Protein AF-A0A529FHG2-F1 (afdb_monomer_lite)

pLDDT: mean 78.91, std 11.51, range [54.28, 96.94]

Sequence (126 aa):
ALLVAGLFRLAGIEHAVHPSLEFLVRPWIWPALPDLLKMAACGFVASAGMILLSQAYRLAQANRVATFEYTGIIWSPLWGFLFFAEVPHSATVLGATLIIGAGLLAFRTERLRAAPPLLVPTGDTA

Structure (mmCIF, N/CA/C/O backbone):
data_AF-A0A529FHG2-F1
#
_entry.id   AF-A0A529FHG2-F1
#
loop_
_atom_site.group_PDB
_atom_site.id
_atom_site.type_symbol
_atom_site.label_atom_id
_atom_site.label_alt_id
_atom_site.label_comp_id
_atom_site.label_asym_id
_atom_site.label_entity_id
_atom_site.label_seq_id
_atom_site.pdbx_PDB_ins_code
_atom_site.Cartn_x
_atom_site.Cartn_y
_atom_site.Cartn_z
_atom_site.occupancy
_atom_site.B_iso_or_equiv
_atom_site.auth_seq_id
_atom_site.auth_comp_id
_atom_site.auth_asym_id
_atom_site.auth_atom_id
_atom_site.pdbx_PDB_model_num
ATOM 1 N N . ALA A 1 1 ? 24.665 9.636 -4.465 1.00 54.28 1 ALA A N 1
ATOM 2 C CA . ALA A 1 1 ? 24.334 9.168 -5.828 1.00 54.28 1 ALA A CA 1
ATOM 3 C C . ALA A 1 1 ? 25.055 9.987 -6.901 1.00 54.28 1 ALA A C 1
ATOM 5 O O . ALA A 1 1 ? 25.951 9.445 -7.523 1.00 54.28 1 ALA A O 1
ATOM 6 N N . LEU A 1 2 ? 24.766 11.287 -7.062 1.00 57.41 2 LEU A N 1
ATOM 7 C CA . LEU A 1 2 ? 25.360 12.130 -8.121 1.00 57.41 2 LEU A CA 1
ATOM 8 C C . LEU A 1 2 ? 26.893 12.280 -8.042 1.00 57.41 2 LEU A C 1
ATOM 10 O O . LEU A 1 2 ? 27.565 12.179 -9.061 1.00 57.41 2 LEU A O 1
ATOM 14 N N . LEU A 1 3 ? 27.451 12.446 -6.837 1.00 63.09 3 LEU A N 1
ATOM 15 C CA . LEU A 1 3 ? 28.907 12.506 -6.612 1.00 63.09 3 LEU A CA 1
ATOM 16 C C . LEU A 1 3 ? 29.617 11.193 -6.969 1.00 63.09 3 LEU A C 1
ATOM 18 O O . LEU A 1 3 ? 30.682 11.200 -7.573 1.00 63.09 3 LEU A O 1
ATOM 22 N N . VAL A 1 4 ? 28.990 10.068 -6.624 1.00 62.56 4 VAL A N 1
ATOM 23 C CA . VAL A 1 4 ? 29.495 8.729 -6.937 1.00 62.56 4 VAL A CA 1
ATOM 24 C C . VAL A 1 4 ? 29.425 8.508 -8.449 1.00 62.56 4 VAL A C 1
ATOM 26 O O . VAL A 1 4 ? 30.442 8.222 -9.064 1.00 62.56 4 VAL A O 1
ATOM 29 N N . ALA A 1 5 ? 28.278 8.771 -9.080 1.00 58.19 5 ALA A N 1
ATOM 30 C CA . ALA A 1 5 ? 28.116 8.653 -10.530 1.00 58.19 5 ALA A CA 1
ATOM 31 C C . ALA A 1 5 ? 29.108 9.538 -11.317 1.00 58.19 5 ALA A C 1
ATOM 33 O O . ALA A 1 5 ? 29.653 9.104 -12.329 1.00 58.19 5 ALA A O 1
ATOM 34 N N . GLY A 1 6 ? 29.398 10.753 -10.832 1.00 67.50 6 GLY A N 1
ATOM 35 C CA . GLY A 1 6 ? 30.405 11.643 -11.420 1.00 67.50 6 GLY A CA 1
ATOM 36 C C . GLY A 1 6 ? 31.840 11.118 -11.296 1.00 67.50 6 GLY A C 1
ATOM 37 O O . GLY A 1 6 ? 32.598 11.191 -12.261 1.00 67.50 6 GLY A O 1
ATOM 38 N N . LEU A 1 7 ? 32.194 10.535 -10.145 1.00 69.81 7 LEU A N 1
ATOM 39 C CA . LEU A 1 7 ? 33.505 9.923 -9.905 1.00 69.81 7 LEU A CA 1
ATOM 40 C C . LEU A 1 7 ? 33.742 8.708 -10.821 1.00 69.81 7 LEU A C 1
ATOM 42 O O . LEU A 1 7 ? 34.806 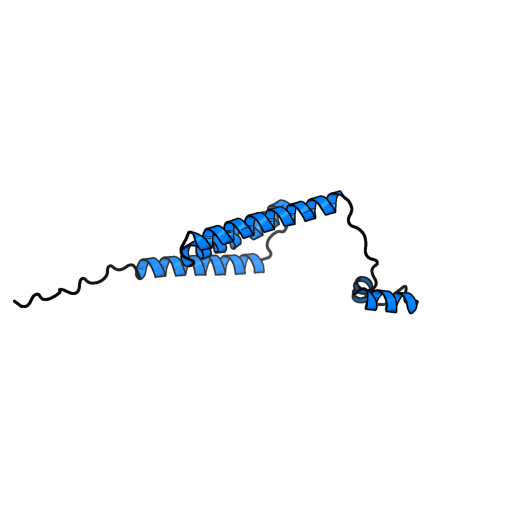8.585 -11.422 1.00 69.81 7 LEU A O 1
ATOM 46 N N . PHE A 1 8 ? 32.732 7.846 -10.979 1.00 60.50 8 PHE A N 1
ATOM 47 C CA . PHE A 1 8 ? 32.801 6.660 -11.843 1.00 60.50 8 PHE A CA 1
ATOM 48 C C . PHE A 1 8 ? 32.911 7.023 -13.332 1.00 60.50 8 PHE A C 1
ATOM 50 O O . PHE A 1 8 ? 33.646 6.369 -14.070 1.00 60.50 8 PHE A O 1
ATOM 57 N N . ARG A 1 9 ? 32.249 8.106 -13.762 1.00 62.66 9 ARG A N 1
ATOM 58 C CA . ARG A 1 9 ? 32.328 8.610 -15.141 1.00 62.66 9 ARG A CA 1
ATOM 59 C C . ARG A 1 9 ? 33.703 9.200 -15.481 1.00 62.66 9 ARG A C 1
ATOM 61 O O . ARG A 1 9 ? 34.163 9.049 -16.606 1.00 62.66 9 ARG A O 1
ATOM 68 N N . LEU A 1 10 ? 34.368 9.840 -14.516 1.00 67.38 10 LEU A N 1
ATOM 69 C CA . LEU A 1 10 ? 35.746 10.337 -14.659 1.00 67.38 10 LEU A CA 1
ATOM 70 C C . LEU A 1 10 ? 36.791 9.210 -14.652 1.00 67.38 10 LEU A C 1
ATOM 72 O O . LEU A 1 10 ? 37.857 9.369 -15.238 1.00 67.38 10 LEU A O 1
ATOM 76 N N . ALA A 1 11 ? 36.485 8.074 -14.022 1.00 67.50 11 ALA A N 1
ATOM 77 C CA . ALA A 1 11 ? 37.381 6.924 -13.925 1.00 67.50 11 ALA A CA 1
ATOM 78 C C . ALA A 1 11 ? 37.400 6.018 -15.179 1.00 67.50 11 ALA A C 1
ATOM 80 O O . ALA A 1 11 ? 38.155 5.050 -15.202 1.00 67.50 11 ALA A O 1
ATOM 81 N N . GLY A 1 12 ? 36.594 6.301 -16.216 1.00 61.94 12 GLY A N 1
ATOM 82 C CA . GLY A 1 12 ? 36.611 5.559 -17.491 1.00 61.94 12 GLY A CA 1
ATOM 83 C C . GLY A 1 12 ? 36.096 4.114 -17.413 1.00 61.94 12 GLY A C 1
ATOM 84 O O . GLY A 1 12 ? 36.343 3.316 -18.314 1.00 61.94 12 GLY A O 1
ATOM 85 N N . ILE A 1 13 ? 35.387 3.760 -16.339 1.00 58.78 13 ILE A N 1
ATOM 86 C CA . ILE A 1 13 ? 34.837 2.418 -16.124 1.00 58.78 13 ILE A CA 1
ATOM 87 C C . ILE A 1 13 ? 33.480 2.345 -16.828 1.00 58.78 13 ILE A C 1
ATOM 89 O O . ILE A 1 13 ? 32.435 2.513 -16.205 1.00 58.78 13 ILE A O 1
ATOM 93 N N . GLU A 1 14 ? 33.488 2.143 -18.144 1.00 57.19 14 GLU A N 1
ATOM 94 C CA . GLU A 1 14 ? 32.239 1.996 -18.901 1.00 57.19 14 GLU A CA 1
ATOM 95 C C . GLU A 1 14 ? 31.625 0.598 -18.752 1.00 57.19 14 GLU A C 1
ATOM 97 O O . GLU A 1 14 ? 30.424 0.453 -18.961 1.00 57.19 14 GLU A O 1
ATOM 102 N N . HIS A 1 15 ? 32.392 -0.432 -18.368 1.00 55.53 15 HIS A N 1
ATOM 103 C CA . HIS A 1 15 ? 31.888 -1.798 -18.156 1.00 55.53 15 HIS A CA 1
ATOM 104 C C . HIS A 1 15 ? 32.372 -2.358 -16.812 1.00 55.53 15 HIS A C 1
ATOM 106 O O . HIS A 1 15 ? 33.565 -2.574 -16.598 1.00 55.53 15 HIS A O 1
ATOM 112 N N . ALA A 1 16 ? 31.432 -2.603 -15.897 1.00 54.47 16 ALA A N 1
ATOM 113 C CA . ALA A 1 16 ? 31.686 -3.243 -14.612 1.00 54.47 16 ALA A CA 1
ATOM 114 C C . ALA A 1 16 ? 31.333 -4.740 -14.679 1.00 54.47 16 ALA A C 1
ATOM 116 O O . ALA A 1 16 ? 30.283 -5.122 -15.180 1.00 54.47 16 ALA A O 1
ATOM 117 N N . VAL A 1 17 ? 32.207 -5.588 -14.135 1.00 61.91 17 VAL A N 1
ATOM 118 C CA . VAL A 1 17 ? 32.219 -7.062 -14.265 1.00 61.91 17 VAL A CA 1
ATOM 119 C C . VAL A 1 17 ? 31.053 -7.777 -13.530 1.00 61.91 17 VAL A C 1
ATOM 121 O O . VAL A 1 17 ? 30.940 -8.996 -13.605 1.00 61.91 17 VAL A O 1
ATOM 124 N N . HIS A 1 18 ? 30.157 -7.062 -12.829 1.00 58.56 18 HIS A N 1
ATOM 125 C CA . HIS A 1 18 ? 29.082 -7.654 -12.008 1.00 58.56 18 HIS A CA 1
ATOM 126 C C . HIS A 1 18 ? 27.740 -6.882 -12.144 1.00 58.56 18 HIS A C 1
ATOM 128 O O . HIS A 1 18 ? 27.764 -5.654 -12.013 1.00 58.56 18 HIS A O 1
ATOM 134 N N . PRO A 1 19 ? 26.566 -7.547 -12.303 1.00 66.69 19 PRO A N 1
ATOM 135 C CA . PRO A 1 19 ? 25.257 -6.906 -12.571 1.00 66.69 19 PRO A CA 1
ATOM 136 C C . PRO A 1 19 ? 24.828 -5.829 -11.560 1.00 66.69 19 PRO A C 1
ATOM 138 O O . PRO A 1 19 ? 24.122 -4.876 -11.879 1.00 66.69 19 PRO A O 1
ATOM 141 N N . SER A 1 20 ? 25.274 -5.960 -10.313 1.00 73.06 20 SER A N 1
ATOM 142 C CA . SER A 1 20 ? 24.974 -5.034 -9.218 1.00 73.06 20 SER A CA 1
ATOM 143 C C . SER A 1 20 ? 25.663 -3.670 -9.380 1.00 73.06 20 SER A C 1
ATOM 145 O O . SER A 1 20 ? 25.141 -2.659 -8.917 1.00 73.06 20 SER A O 1
ATOM 147 N N . LEU A 1 21 ? 26.834 -3.632 -10.030 1.00 66.56 21 LEU A N 1
ATOM 148 C CA . LEU A 1 21 ? 27.589 -2.399 -10.286 1.00 66.56 21 LEU A CA 1
ATOM 149 C C . LEU A 1 21 ? 27.000 -1.610 -11.459 1.00 66.56 21 LEU A C 1
ATOM 151 O O . LEU A 1 21 ? 27.071 -0.383 -11.477 1.00 66.56 21 LEU A O 1
ATOM 155 N N . GLU A 1 22 ? 26.352 -2.305 -12.393 1.00 71.12 22 GLU A N 1
ATOM 156 C CA . GLU A 1 22 ? 25.671 -1.698 -13.534 1.00 71.12 22 GLU A CA 1
ATOM 157 C C . GLU A 1 22 ? 24.514 -0.794 -13.085 1.00 71.12 22 GLU A C 1
ATOM 159 O O . GLU A 1 22 ? 24.363 0.311 -13.595 1.00 71.12 22 GLU A O 1
ATOM 164 N N . PHE A 1 23 ? 23.766 -1.181 -12.043 1.00 70.06 23 PHE A N 1
ATOM 165 C CA . PHE A 1 23 ? 22.722 -0.333 -11.452 1.00 70.06 23 PHE A CA 1
ATOM 166 C C . PHE A 1 23 ? 23.273 0.980 -10.865 1.00 70.06 23 PHE A C 1
ATOM 168 O O . PHE A 1 23 ? 22.590 2.002 -10.876 1.00 70.06 23 PHE A O 1
ATOM 175 N N . LEU A 1 24 ? 24.512 0.961 -10.363 1.00 72.50 24 LEU A N 1
ATOM 176 C CA . LEU A 1 24 ? 25.166 2.095 -9.700 1.00 72.50 24 LEU A CA 1
ATOM 177 C C . LEU A 1 24 ? 25.714 3.127 -10.699 1.00 72.50 24 LEU A C 1
ATOM 179 O O . LEU A 1 24 ? 25.744 4.319 -10.393 1.00 72.50 24 LEU A O 1
ATOM 183 N N . VAL A 1 25 ? 26.133 2.661 -11.880 1.00 72.94 25 VAL A N 1
ATOM 184 C CA . VAL A 1 25 ? 26.681 3.488 -12.971 1.00 72.94 25 VAL A CA 1
ATOM 185 C C . VAL A 1 25 ? 25.612 3.828 -14.021 1.00 72.94 25 VAL A C 1
ATOM 187 O O . VAL A 1 25 ? 25.832 4.694 -14.869 1.00 72.94 25 VAL A O 1
ATOM 190 N N . ARG A 1 26 ? 24.426 3.200 -13.952 1.00 74.06 26 ARG A N 1
ATOM 191 C CA . ARG A 1 26 ? 23.337 3.415 -14.909 1.00 74.06 26 ARG A CA 1
ATOM 192 C C . ARG A 1 26 ? 22.993 4.908 -15.026 1.00 74.06 26 ARG A C 1
ATOM 194 O O . ARG A 1 26 ? 22.650 5.537 -14.019 1.00 74.06 26 ARG A O 1
ATOM 201 N N . PRO A 1 27 ? 23.022 5.481 -16.243 1.00 75.12 27 PRO A N 1
ATOM 202 C CA . PRO A 1 27 ? 22.598 6.855 -16.469 1.00 75.12 27 PRO A CA 1
ATOM 203 C C . PRO A 1 27 ? 21.153 7.067 -16.013 1.00 75.12 27 PRO A C 1
ATOM 205 O O . PRO A 1 27 ? 20.302 6.192 -16.190 1.00 75.12 27 PRO A O 1
ATOM 208 N N . TRP A 1 28 ? 20.860 8.242 -15.452 1.00 80.75 28 TRP A N 1
ATOM 209 C CA . TRP A 1 28 ? 19.482 8.628 -15.162 1.00 80.75 28 TRP A CA 1
ATOM 210 C C . TRP A 1 28 ? 18.693 8.725 -16.469 1.00 80.75 28 TRP A C 1
ATOM 212 O O . TRP A 1 28 ? 19.044 9.505 -17.355 1.00 80.75 28 TRP A O 1
ATOM 222 N N . ILE A 1 29 ? 17.621 7.946 -16.576 1.00 81.25 29 ILE A N 1
ATOM 223 C CA . ILE A 1 29 ? 16.722 7.966 -17.727 1.00 81.25 29 ILE A CA 1
ATOM 224 C C . ILE A 1 29 ? 15.477 8.732 -17.309 1.00 81.25 29 ILE A C 1
ATOM 226 O O . ILE A 1 29 ? 14.817 8.372 -16.333 1.00 81.25 29 ILE A O 1
ATOM 230 N N . TRP A 1 30 ? 15.155 9.789 -18.050 1.00 85.69 30 TRP A N 1
ATOM 231 C CA . TRP A 1 30 ? 13.910 10.509 -17.836 1.00 85.69 30 TRP A CA 1
ATOM 232 C C . TRP A 1 30 ? 12.722 9.608 -18.189 1.00 85.69 30 TRP A C 1
ATOM 234 O O . TRP A 1 30 ? 12.697 9.052 -19.290 1.00 85.69 30 TRP A O 1
ATOM 244 N N . PRO A 1 31 ? 11.752 9.441 -17.273 1.00 84.06 31 PRO A N 1
ATOM 245 C CA . PRO A 1 31 ? 10.578 8.628 -17.542 1.00 84.06 31 PRO 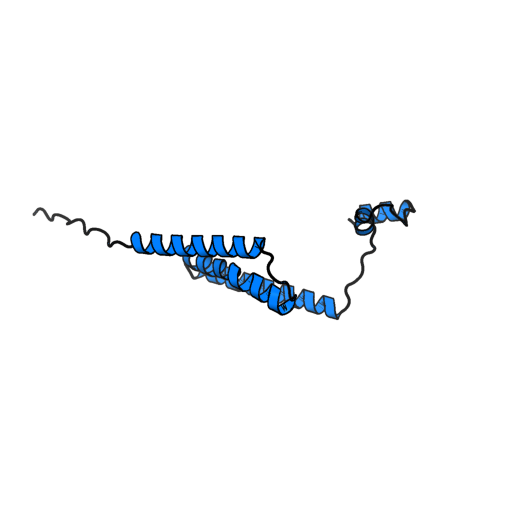A CA 1
ATOM 246 C C . PRO A 1 31 ? 9.786 9.221 -18.707 1.00 84.06 31 PRO A C 1
ATOM 248 O O . PRO A 1 31 ? 9.643 10.440 -18.831 1.00 84.06 31 PRO A O 1
ATOM 251 N N . ALA A 1 32 ? 9.257 8.346 -19.560 1.00 89.25 32 ALA A N 1
ATOM 252 C CA . ALA A 1 32 ? 8.379 8.760 -20.641 1.00 89.25 32 ALA A CA 1
ATOM 253 C C . ALA A 1 32 ? 7.087 9.370 -20.072 1.00 89.25 32 ALA A C 1
ATOM 255 O O . ALA A 1 32 ? 6.656 9.042 -18.964 1.00 89.25 32 ALA A O 1
ATOM 256 N N . LEU A 1 33 ? 6.427 10.232 -20.850 1.00 90.94 33 LEU A N 1
ATOM 257 C CA . LEU A 1 33 ? 5.201 10.915 -20.424 1.00 90.94 33 LEU A CA 1
ATOM 258 C C . LEU A 1 33 ? 4.104 9.966 -19.878 1.00 90.94 33 LEU A C 1
ATOM 260 O O . LEU A 1 33 ? 3.496 10.306 -18.861 1.00 90.94 33 LEU A O 1
ATOM 264 N N . PRO A 1 34 ? 3.867 8.767 -20.456 1.00 91.25 34 PRO A N 1
ATOM 265 C CA . PRO A 1 34 ? 2.904 7.816 -19.898 1.00 91.25 34 PRO A CA 1
ATOM 266 C C . PRO A 1 34 ? 3.285 7.305 -18.505 1.00 91.25 34 PRO A C 1
ATOM 268 O O . PRO A 1 34 ? 2.409 7.068 -17.677 1.00 91.25 34 PRO A O 1
ATOM 271 N N . ASP A 1 35 ? 4.577 7.135 -18.229 1.00 90.31 35 ASP A N 1
ATOM 272 C CA . ASP A 1 35 ? 5.053 6.659 -16.929 1.00 90.31 35 ASP A CA 1
ATOM 273 C C . ASP A 1 35 ? 4.977 7.768 -15.884 1.00 90.31 35 ASP A C 1
ATOM 275 O O . ASP A 1 35 ? 4.555 7.521 -14.756 1.00 90.31 35 ASP A O 1
ATOM 279 N N . LEU A 1 36 ? 5.254 9.009 -16.290 1.00 92.06 36 LEU A N 1
ATOM 280 C CA . LEU A 1 36 ? 5.040 10.187 -15.455 1.00 92.06 36 LEU A CA 1
ATOM 281 C C . LEU A 1 36 ? 3.572 10.297 -15.009 1.00 92.06 36 LEU A C 1
ATOM 283 O O . LEU A 1 36 ? 3.296 10.573 -13.842 1.00 92.06 36 LEU A O 1
ATOM 287 N N . LEU A 1 37 ? 2.628 10.029 -15.919 1.00 93.75 37 LEU A N 1
ATOM 288 C CA . LEU A 1 37 ? 1.199 10.067 -15.610 1.00 93.75 37 LEU A CA 1
ATOM 289 C C . LEU A 1 37 ? 0.793 8.966 -14.619 1.00 93.75 37 LEU A C 1
ATOM 291 O O . LEU A 1 37 ? 0.053 9.243 -13.676 1.00 93.75 37 LEU A O 1
ATOM 295 N N . LYS A 1 38 ? 1.309 7.739 -14.778 1.00 91.56 38 LYS A N 1
ATOM 296 C CA . LYS A 1 38 ? 1.084 6.645 -13.813 1.00 91.56 38 LYS A CA 1
ATOM 297 C C . LYS A 1 38 ? 1.639 7.002 -12.433 1.00 91.56 38 LYS A C 1
ATOM 299 O O . LYS A 1 38 ? 0.959 6.800 -11.432 1.00 91.56 38 LYS A O 1
ATOM 304 N N . MET A 1 39 ? 2.841 7.576 -12.372 1.00 92.50 39 MET A N 1
ATOM 305 C CA . MET A 1 39 ? 3.454 8.021 -11.116 1.00 92.50 39 MET A CA 1
ATOM 306 C C . MET A 1 39 ? 2.627 9.120 -10.440 1.00 92.50 39 MET A C 1
ATOM 308 O O . MET A 1 39 ? 2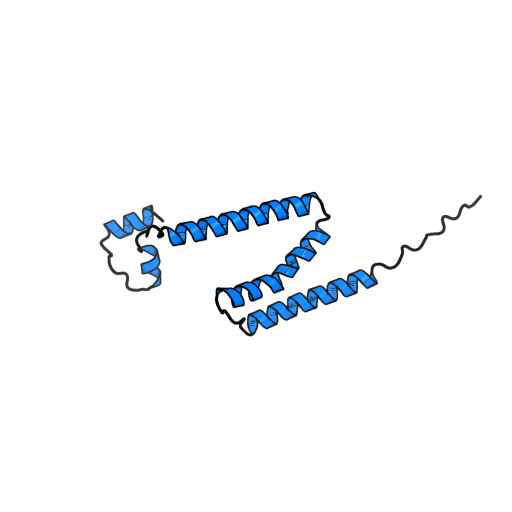.382 9.048 -9.236 1.00 92.50 39 MET A O 1
ATOM 312 N N . ALA A 1 40 ? 2.150 10.102 -11.211 1.00 94.62 40 ALA A N 1
ATOM 313 C CA . ALA A 1 40 ? 1.277 11.158 -10.708 1.00 94.62 40 ALA A CA 1
ATOM 314 C C . ALA A 1 40 ? -0.053 10.596 -10.180 1.00 94.62 40 ALA A C 1
ATOM 316 O O . ALA A 1 40 ? -0.490 10.977 -9.095 1.00 94.62 40 ALA A O 1
ATOM 317 N N . ALA A 1 41 ? -0.662 9.646 -10.898 1.00 94.50 41 ALA A N 1
ATOM 318 C CA . ALA A 1 41 ? -1.883 8.970 -10.465 1.00 94.50 41 ALA A CA 1
ATOM 319 C C . ALA A 1 41 ? -1.672 8.185 -9.158 1.00 94.50 41 ALA A C 1
ATOM 321 O O . ALA A 1 41 ? -2.461 8.335 -8.226 1.00 94.50 41 ALA A O 1
ATOM 322 N N . CYS A 1 42 ? -0.581 7.419 -9.043 1.00 94.25 42 CYS A N 1
ATOM 323 C CA . CYS A 1 42 ? -0.221 6.727 -7.802 1.00 94.25 42 CYS A CA 1
ATOM 324 C C . CYS A 1 42 ? -0.040 7.706 -6.637 1.00 94.25 42 CYS A C 1
ATOM 326 O O . CYS A 1 42 ? -0.575 7.476 -5.554 1.00 94.25 42 CYS A O 1
ATOM 328 N N . GLY A 1 43 ? 0.672 8.816 -6.858 1.00 95.00 43 GLY A N 1
ATOM 329 C CA . GLY A 1 43 ? 0.866 9.854 -5.845 1.00 95.00 43 GLY A CA 1
ATOM 330 C C . GLY A 1 43 ? -0.450 10.493 -5.399 1.00 95.00 43 GLY A C 1
ATOM 331 O O . GLY A 1 43 ? -0.676 10.679 -4.204 1.00 95.00 43 GLY A O 1
ATOM 332 N N . PHE A 1 44 ? -1.349 10.773 -6.343 1.00 96.94 44 PHE A N 1
ATOM 333 C CA . PHE A 1 44 ? -2.667 11.328 -6.050 1.00 96.94 44 PHE A CA 1
ATOM 334 C C . PHE A 1 44 ? -3.523 10.367 -5.217 1.00 96.94 44 PHE A C 1
ATOM 336 O O . PHE A 1 44 ? -4.048 10.763 -4.177 1.00 96.94 44 PHE A O 1
ATOM 343 N N . VAL A 1 45 ? -3.619 9.098 -5.625 1.00 95.69 45 VAL A N 1
ATOM 344 C CA . VAL A 1 45 ? -4.387 8.073 -4.899 1.00 95.69 45 VAL A CA 1
ATOM 345 C C . VAL A 1 45 ? -3.812 7.842 -3.500 1.00 95.69 45 VAL A C 1
ATOM 347 O O . VAL A 1 45 ? -4.570 7.801 -2.533 1.00 95.69 45 VAL A O 1
ATOM 350 N N . ALA A 1 46 ? -2.485 7.753 -3.368 1.00 94.69 46 ALA A N 1
ATOM 351 C CA . ALA A 1 46 ? -1.827 7.583 -2.074 1.00 94.69 46 ALA A CA 1
ATOM 352 C C . ALA A 1 46 ? -2.080 8.777 -1.141 1.00 94.69 46 ALA A C 1
ATOM 354 O O . ALA A 1 46 ? -2.423 8.589 0.025 1.00 94.69 46 ALA A O 1
ATOM 355 N N . SER A 1 47 ? -1.970 10.005 -1.658 1.00 96.44 47 SER A N 1
ATOM 356 C CA . SER A 1 47 ? -2.240 11.223 -0.888 1.00 96.44 47 SER A CA 1
ATOM 357 C C . SER A 1 47 ? -3.702 11.299 -0.442 1.00 96.44 47 SER A C 1
ATOM 359 O O . SER A 1 47 ? -3.980 11.508 0.739 1.00 96.44 47 SER A O 1
ATOM 361 N N . ALA A 1 48 ? -4.647 11.041 -1.352 1.00 96.88 48 ALA A N 1
ATOM 362 C CA . ALA A 1 48 ? -6.070 11.005 -1.030 1.00 96.88 48 ALA A CA 1
ATOM 363 C C . ALA A 1 48 ? -6.383 9.947 0.040 1.00 96.88 48 ALA A C 1
ATOM 365 O O . ALA A 1 48 ? -7.065 10.247 1.021 1.00 96.88 48 ALA A O 1
ATOM 366 N N . GLY A 1 49 ? -5.828 8.738 -0.100 1.00 93.38 49 GLY A N 1
ATOM 367 C CA . GLY A 1 49 ? -5.953 7.672 0.893 1.00 93.38 49 GLY A CA 1
ATOM 368 C C . GLY A 1 49 ? -5.419 8.086 2.265 1.00 93.38 49 GLY A C 1
ATOM 369 O O . GLY A 1 49 ? -6.103 7.905 3.269 1.00 93.38 49 GLY A O 1
ATOM 370 N N . MET A 1 50 ? -4.246 8.721 2.313 1.00 94.75 50 MET A N 1
ATOM 371 C CA . MET A 1 50 ? -3.632 9.177 3.563 1.00 94.75 50 MET A CA 1
ATOM 372 C C . MET A 1 50 ? -4.429 10.299 4.240 1.00 94.75 50 MET A C 1
ATOM 374 O O . MET A 1 50 ? -4.569 10.311 5.466 1.00 94.75 50 MET A O 1
ATOM 378 N N . ILE A 1 51 ? -4.989 11.230 3.461 1.00 96.44 51 ILE A N 1
ATOM 379 C CA . ILE A 1 51 ? -5.865 12.285 3.985 1.00 96.44 51 ILE A CA 1
ATOM 380 C C . ILE A 1 51 ? -7.119 11.655 4.591 1.00 96.44 51 ILE A C 1
ATOM 382 O O . ILE A 1 51 ? -7.450 11.958 5.737 1.00 96.44 51 ILE A O 1
ATOM 386 N N . LEU A 1 52 ? -7.790 10.757 3.864 1.00 93.88 52 LEU A N 1
ATOM 387 C CA . LEU A 1 52 ? -8.993 10.069 4.343 1.00 93.88 52 LEU A CA 1
ATOM 388 C C . LEU A 1 52 ? -8.715 9.247 5.603 1.00 93.88 52 LEU A C 1
ATOM 390 O O . LEU A 1 52 ? -9.490 9.315 6.557 1.00 93.88 52 LEU A O 1
ATOM 394 N N . LEU A 1 53 ? -7.589 8.534 5.641 1.00 92.19 53 LEU A N 1
ATOM 395 C CA . LEU A 1 53 ? -7.168 7.771 6.811 1.00 92.19 53 LEU A CA 1
ATOM 396 C C . LEU A 1 53 ? -6.923 8.693 8.010 1.00 92.19 53 LEU A C 1
ATOM 398 O O . LEU A 1 53 ? -7.434 8.448 9.101 1.00 92.19 53 LEU A O 1
ATOM 402 N N . SER A 1 54 ? -6.235 9.816 7.793 1.00 92.75 54 SER A N 1
ATOM 403 C CA . SER A 1 54 ? -6.023 10.828 8.832 1.00 92.75 54 SER A CA 1
ATOM 404 C C . SER A 1 54 ? -7.348 11.387 9.359 1.00 92.75 54 SER A C 1
ATOM 406 O O . SER A 1 54 ? -7.505 11.575 10.564 1.00 92.75 54 SER A O 1
ATOM 408 N N . GLN A 1 55 ? -8.336 11.620 8.487 1.00 92.94 55 GLN A N 1
ATOM 409 C CA . GLN A 1 55 ? -9.673 12.041 8.914 1.00 92.94 55 GLN A CA 1
ATOM 410 C C . GLN A 1 55 ? -10.413 10.945 9.693 1.00 92.94 55 GLN A C 1
ATOM 412 O O . GLN A 1 55 ? -11.072 11.256 10.685 1.00 92.94 55 GLN A O 1
ATOM 417 N N . ALA A 1 56 ? -10.279 9.675 9.304 1.00 90.31 56 ALA A N 1
ATOM 418 C CA . ALA A 1 56 ? -10.888 8.553 10.015 1.00 90.31 56 ALA A CA 1
ATOM 419 C C . ALA A 1 56 ? -10.377 8.457 11.461 1.00 90.31 56 ALA A C 1
ATOM 421 O O . ALA A 1 56 ? -11.181 8.349 12.388 1.00 90.31 56 ALA A O 1
ATOM 422 N N . TYR A 1 57 ? -9.065 8.607 11.667 1.00 90.31 57 TYR A N 1
ATOM 423 C CA . TYR A 1 57 ? -8.465 8.653 13.005 1.00 90.31 57 TYR A CA 1
ATOM 424 C C . TYR A 1 57 ? -8.887 9.875 13.830 1.00 90.31 57 TYR A C 1
ATOM 426 O O . TYR A 1 57 ? -8.908 9.801 15.056 1.00 90.31 57 TYR A O 1
ATOM 434 N N . ARG A 1 58 ? -9.247 10.995 13.190 1.00 91.19 58 ARG A N 1
ATOM 435 C CA . ARG A 1 58 ? -9.789 12.172 13.895 1.00 91.19 58 ARG A CA 1
ATOM 436 C C . ARG A 1 58 ? -11.233 11.984 14.360 1.00 91.19 58 ARG A C 1
ATOM 438 O O . ARG A 1 58 ? -11.625 12.594 15.349 1.00 91.19 58 ARG A O 1
ATOM 445 N N . LEU A 1 59 ? -12.033 11.215 13.621 1.00 89.00 59 LEU A N 1
ATOM 446 C CA . LEU A 1 59 ? -13.482 11.095 13.829 1.00 89.00 59 LEU A CA 1
ATOM 447 C C . LEU A 1 59 ? -13.878 9.858 14.648 1.00 89.00 59 LEU A C 1
ATOM 449 O O . LEU A 1 59 ? -14.913 9.874 15.311 1.00 89.00 59 LEU A O 1
ATOM 453 N N . ALA A 1 60 ? -13.089 8.784 14.600 1.00 86.81 60 ALA A N 1
ATOM 454 C CA . ALA A 1 60 ? -13.399 7.512 15.244 1.00 86.81 60 ALA A CA 1
ATOM 455 C C . ALA A 1 60 ? -12.302 7.074 16.224 1.00 86.81 60 ALA A C 1
ATOM 457 O O . ALA A 1 60 ? -11.142 7.458 16.115 1.00 86.81 60 ALA A O 1
ATOM 458 N N . GLN A 1 61 ? -12.669 6.219 17.184 1.00 80.88 61 GLN A N 1
ATOM 459 C CA . GLN A 1 61 ? -11.701 5.606 18.095 1.00 80.88 61 GLN A CA 1
ATOM 460 C C . GLN A 1 61 ? -10.680 4.766 17.317 1.00 80.88 61 GLN A C 1
ATOM 462 O O . GLN A 1 61 ? -11.066 3.961 16.466 1.00 80.88 61 GLN A O 1
ATOM 467 N N . ALA A 1 62 ? -9.400 4.895 17.679 1.00 80.75 62 ALA A N 1
ATOM 468 C CA . ALA A 1 62 ? -8.281 4.235 17.001 1.00 80.75 62 ALA A CA 1
ATOM 469 C C . ALA A 1 62 ? -8.491 2.723 16.801 1.00 80.75 62 ALA A C 1
ATOM 471 O O . ALA A 1 62 ? -8.183 2.199 15.736 1.00 80.75 62 ALA A O 1
ATOM 472 N N . ASN A 1 63 ? -9.103 2.035 17.774 1.00 78.31 63 ASN A N 1
ATOM 473 C CA . ASN A 1 63 ? -9.359 0.593 17.686 1.00 78.31 63 ASN A CA 1
ATOM 474 C C . ASN A 1 63 ? -10.305 0.212 16.527 1.00 78.31 63 ASN A C 1
ATOM 476 O O . ASN A 1 63 ? -10.121 -0.804 15.857 1.00 78.31 63 ASN A O 1
ATOM 480 N N . ARG A 1 64 ? -11.314 1.049 16.246 1.00 78.50 64 ARG A N 1
ATOM 481 C CA . ARG A 1 64 ? -12.237 0.815 15.125 1.00 78.50 64 ARG A CA 1
ATOM 482 C C . ARG A 1 64 ? -11.540 1.021 13.786 1.00 78.50 64 ARG A C 1
ATOM 484 O O . ARG A 1 64 ? -11.733 0.213 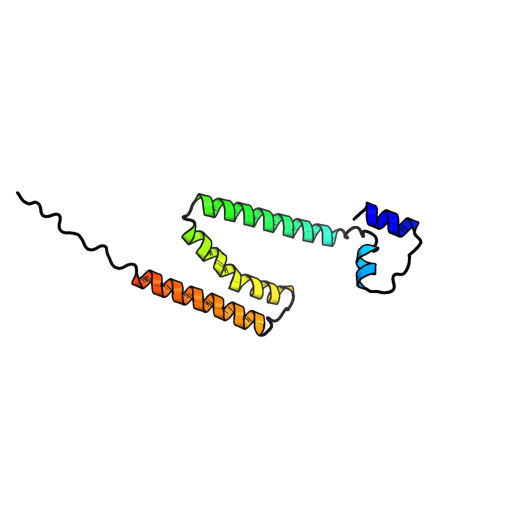12.887 1.00 78.50 64 ARG A O 1
ATOM 491 N N . VAL A 1 65 ? -10.721 2.066 13.665 1.00 84.62 65 VAL A N 1
ATOM 492 C CA . VAL A 1 65 ? -9.989 2.373 12.425 1.00 84.62 65 VAL A CA 1
ATOM 493 C C . VAL A 1 65 ? -8.953 1.288 12.118 1.00 84.62 65 VAL A C 1
ATOM 495 O O . VAL A 1 65 ? -8.926 0.787 10.999 1.00 84.62 65 VAL A O 1
ATOM 498 N N . ALA A 1 66 ? -8.205 0.826 13.125 1.00 81.62 66 ALA A N 1
ATOM 499 C CA . ALA A 1 66 ? -7.238 -0.265 12.981 1.00 81.62 66 ALA A CA 1
ATOM 500 C C . ALA A 1 66 ? -7.882 -1.569 12.467 1.00 81.62 66 ALA A C 1
ATOM 502 O O . ALA A 1 66 ? -7.307 -2.279 11.646 1.00 81.62 66 ALA A O 1
ATOM 503 N N . THR A 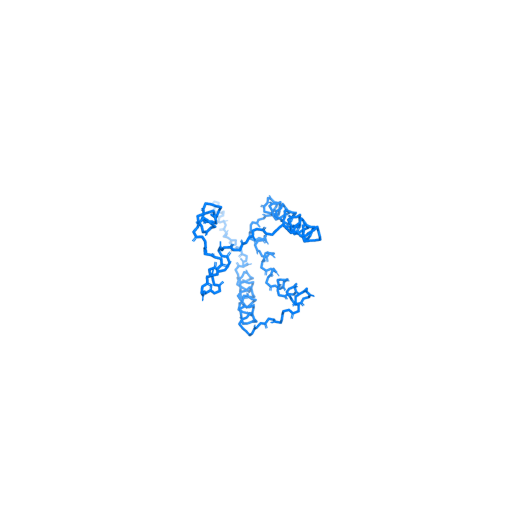1 67 ? -9.122 -1.860 12.880 1.00 80.44 67 THR A N 1
ATOM 504 C CA . THR A 1 67 ? -9.865 -3.029 12.376 1.00 80.44 67 THR A CA 1
ATOM 505 C C . THR A 1 67 ? -10.116 -2.943 10.865 1.00 80.44 67 THR A C 1
ATOM 507 O O . THR A 1 67 ? -10.019 -3.948 10.161 1.00 80.44 67 THR A O 1
ATOM 510 N N . PHE A 1 68 ? -10.394 -1.744 10.343 1.00 83.19 68 PHE A N 1
ATOM 511 C CA . PHE A 1 68 ? -10.553 -1.536 8.903 1.00 83.19 68 PHE A CA 1
ATOM 512 C C . PHE A 1 68 ? -9.231 -1.681 8.143 1.00 83.19 68 PHE A C 1
ATOM 514 O O . PHE A 1 68 ? -9.239 -2.219 7.036 1.00 83.19 68 PHE A O 1
ATOM 521 N N . GLU A 1 69 ? -8.098 -1.280 8.723 1.00 85.25 69 GLU A N 1
ATOM 522 C CA . GLU A 1 69 ? -6.781 -1.451 8.092 1.00 85.25 69 GLU A CA 1
ATOM 523 C C . GLU A 1 69 ? -6.444 -2.929 7.844 1.00 85.25 69 GLU A C 1
ATOM 525 O O . GLU A 1 69 ? -5.901 -3.267 6.790 1.00 85.25 69 GLU A O 1
ATOM 530 N N . TYR A 1 70 ? -6.856 -3.839 8.735 1.00 81.88 70 TYR A N 1
ATOM 531 C CA . TYR A 1 70 ? -6.650 -5.278 8.536 1.00 81.88 70 TYR A CA 1
ATOM 532 C C . TYR A 1 70 ? -7.366 -5.840 7.302 1.00 81.88 70 TYR A C 1
ATOM 534 O O . TYR A 1 70 ? -6.919 -6.840 6.738 1.00 81.88 70 TYR A O 1
ATOM 542 N N . THR A 1 71 ? -8.422 -5.188 6.805 1.00 84.19 71 THR A N 1
ATOM 543 C CA . THR A 1 71 ? -9.063 -5.602 5.542 1.00 84.19 71 THR A CA 1
ATOM 544 C C . THR A 1 71 ? -8.112 -5.487 4.344 1.00 84.19 71 THR A C 1
ATOM 546 O O . THR A 1 71 ? -8.293 -6.187 3.345 1.00 84.19 71 THR A O 1
ATOM 549 N N . GLY A 1 72 ? -7.044 -4.685 4.461 1.00 85.00 72 GLY A N 1
ATOM 550 C CA . GLY A 1 72 ? -5.983 -4.560 3.462 1.00 85.00 72 GLY A CA 1
ATOM 551 C C . GLY A 1 72 ? -5.299 -5.887 3.116 1.00 85.00 72 GLY A C 1
ATOM 552 O O . GLY A 1 72 ? -4.827 -6.049 1.995 1.00 85.00 72 GLY A O 1
ATOM 553 N N . ILE A 1 73 ? -5.327 -6.872 4.019 1.00 81.88 73 ILE A N 1
ATOM 554 C CA . ILE A 1 73 ? -4.783 -8.223 3.794 1.00 81.88 73 ILE A CA 1
ATOM 555 C C . ILE A 1 73 ? -5.540 -8.968 2.694 1.00 81.88 73 ILE A C 1
ATOM 557 O O . ILE A 1 73 ? -4.966 -9.814 2.017 1.00 81.88 73 ILE A O 1
ATOM 561 N N . ILE A 1 74 ? -6.819 -8.648 2.497 1.00 83.38 74 ILE A N 1
ATOM 562 C CA . ILE A 1 74 ? -7.641 -9.225 1.431 1.00 83.38 74 ILE A CA 1
ATOM 563 C C . ILE A 1 74 ? -7.453 -8.415 0.143 1.00 83.38 74 ILE A C 1
ATOM 565 O O . ILE A 1 74 ? -7.253 -8.983 -0.929 1.00 83.38 74 ILE A O 1
ATOM 569 N N . TRP A 1 75 ? -7.474 -7.083 0.247 1.00 86.81 75 TRP A N 1
ATOM 570 C CA . TRP A 1 75 ? -7.384 -6.191 -0.912 1.00 86.81 75 TRP A CA 1
ATOM 571 C C . TRP A 1 75 ? -6.017 -6.215 -1.603 1.00 86.81 75 TRP A C 1
ATOM 573 O O . TRP A 1 75 ? -5.959 -6.150 -2.827 1.00 86.81 75 TRP A O 1
ATOM 583 N N . SER A 1 76 ? -4.921 -6.324 -0.850 1.00 86.25 76 SER A N 1
ATOM 584 C CA . SER A 1 76 ? -3.557 -6.334 -1.394 1.00 86.25 76 SER A CA 1
ATOM 585 C C . SER A 1 76 ? -3.305 -7.482 -2.392 1.00 86.25 76 SER A C 1
ATOM 587 O O . SER A 1 76 ? -2.961 -7.183 -3.539 1.00 86.25 76 SER A O 1
ATOM 589 N N . PRO A 1 77 ? -3.527 -8.768 -2.046 1.00 84.38 77 PRO A N 1
ATOM 590 C CA . PRO A 1 77 ? -3.354 -9.868 -2.995 1.00 84.38 77 PRO A CA 1
ATOM 591 C C . PRO A 1 77 ? -4.401 -9.854 -4.115 1.00 84.38 77 PRO A C 1
ATOM 593 O O . PRO A 1 77 ? -4.096 -10.277 -5.225 1.00 84.38 77 PRO A O 1
ATOM 596 N N . LEU A 1 78 ? -5.609 -9.335 -3.865 1.00 86.62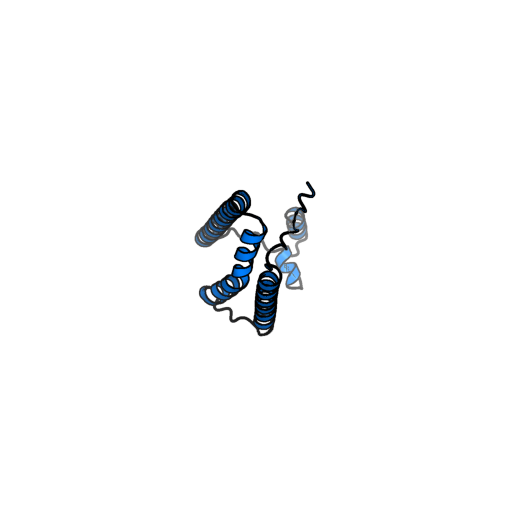 78 LEU A N 1
ATOM 597 C CA . LEU A 1 78 ? -6.635 -9.180 -4.900 1.00 86.62 78 LEU A CA 1
ATOM 598 C C . LEU A 1 78 ? -6.176 -8.216 -6.001 1.00 86.62 78 LEU A C 1
ATOM 600 O O . LEU A 1 78 ? -6.273 -8.547 -7.181 1.00 86.62 78 LEU A O 1
ATOM 604 N N . TRP A 1 79 ? -5.635 -7.052 -5.634 1.00 87.75 79 TRP A N 1
ATOM 605 C CA . TRP A 1 79 ? -5.085 -6.108 -6.610 1.00 87.75 79 TRP A CA 1
ATOM 606 C C . TRP A 1 79 ? -3.816 -6.636 -7.290 1.00 87.75 79 TRP A C 1
ATOM 608 O O . TRP A 1 79 ? -3.642 -6.411 -8.489 1.00 87.75 79 TRP A O 1
ATOM 618 N N . GLY A 1 80 ? -2.974 -7.377 -6.560 1.00 86.88 80 GLY A N 1
ATOM 619 C CA . GLY A 1 80 ? -1.816 -8.090 -7.113 1.00 86.88 80 GLY A CA 1
ATOM 620 C C . GLY A 1 80 ? -2.212 -9.065 -8.225 1.00 86.88 80 GLY A C 1
ATOM 621 O O . GLY A 1 80 ? -1.684 -9.012 -9.336 1.00 86.88 80 GLY A O 1
ATOM 622 N N . PHE A 1 81 ? -3.230 -9.886 -7.966 1.00 86.25 81 PHE A N 1
ATOM 623 C CA . PHE A 1 81 ? -3.773 -10.808 -8.957 1.00 86.25 81 PHE A CA 1
ATOM 624 C C . PHE A 1 81 ? -4.421 -10.076 -10.142 1.00 86.25 81 PHE A C 1
ATOM 626 O O . PHE A 1 81 ? -4.186 -10.442 -11.290 1.00 86.25 81 PHE A O 1
ATOM 633 N N . LEU A 1 82 ? -5.213 -9.027 -9.893 1.00 88.19 82 LEU A N 1
ATOM 634 C CA . LEU A 1 82 ? -5.990 -8.363 -10.944 1.00 88.19 82 LEU A CA 1
ATOM 635 C C . LEU A 1 82 ? -5.128 -7.555 -11.927 1.00 88.19 82 LEU A C 1
ATOM 637 O O . LEU A 1 82 ? -5.398 -7.574 -13.125 1.00 88.19 82 LEU A O 1
ATOM 641 N N . PHE A 1 83 ? -4.115 -6.835 -11.436 1.00 87.38 83 PHE A N 1
ATOM 642 C CA . PHE A 1 83 ? -3.295 -5.956 -12.279 1.00 87.38 83 PHE A CA 1
ATOM 643 C C . PHE A 1 83 ? -1.985 -6.582 -12.741 1.00 87.38 83 PHE A C 1
ATOM 645 O O . PHE A 1 83 ? -1.512 -6.256 -13.828 1.00 87.38 83 PHE A O 1
ATOM 652 N N . PHE A 1 84 ? -1.396 -7.458 -11.927 1.00 84.94 84 PHE A N 1
ATOM 653 C CA . PHE A 1 84 ? -0.071 -8.021 -12.189 1.00 84.94 84 PHE A CA 1
ATOM 654 C C . PHE A 1 84 ? -0.120 -9.516 -12.518 1.00 84.94 84 PHE A C 1
ATOM 656 O O . PHE A 1 84 ? 0.925 -10.102 -12.789 1.00 84.94 84 PHE A O 1
ATOM 663 N N . ALA A 1 85 ? -1.316 -10.131 -12.517 1.00 83.81 85 ALA A N 1
ATOM 664 C CA . ALA A 1 85 ? -1.509 -11.578 -12.671 1.00 83.81 85 ALA A CA 1
ATOM 665 C C . ALA A 1 85 ? -0.641 -12.397 -11.695 1.00 83.81 85 ALA A C 1
ATOM 667 O O . ALA A 1 85 ? -0.293 -13.549 -11.960 1.00 83.81 85 ALA A O 1
ATOM 668 N N . GLU A 1 86 ? -0.279 -11.793 -10.560 1.00 80.81 86 GLU A N 1
ATOM 669 C CA . GLU A 1 86 ? 0.631 -12.384 -9.593 1.00 80.81 86 GLU A CA 1
ATOM 670 C C . GLU A 1 86 ? -0.163 -13.335 -8.697 1.00 80.81 86 GLU A C 1
ATOM 672 O O . GLU A 1 86 ? -0.959 -12.920 -7.852 1.00 80.81 86 GLU A O 1
ATOM 677 N N . VAL A 1 87 ? 0.002 -14.639 -8.930 1.00 80.81 87 VAL A N 1
ATOM 678 C CA . VAL A 1 87 ? -0.649 -15.668 -8.116 1.00 80.81 87 VAL A CA 1
ATOM 679 C C . VAL A 1 87 ? 0.089 -15.755 -6.777 1.00 80.81 87 VAL A C 1
ATOM 681 O O . VAL A 1 87 ? 1.295 -16.021 -6.777 1.00 80.81 87 VAL A O 1
ATOM 684 N N . PRO A 1 88 ? -0.600 -15.562 -5.634 1.00 74.44 88 PRO A N 1
ATOM 685 C CA . PRO A 1 88 ? 0.032 -15.630 -4.326 1.00 74.44 88 PRO A CA 1
ATOM 686 C C . PRO A 1 88 ? 0.749 -16.967 -4.143 1.00 74.44 88 PRO A C 1
ATOM 688 O O . PRO A 1 88 ? 0.143 -18.034 -4.257 1.00 74.44 88 PRO A O 1
ATOM 691 N N . HIS A 1 89 ? 2.045 -16.912 -3.843 1.00 80.56 89 HIS A N 1
ATOM 692 C CA . HIS A 1 89 ? 2.809 -18.111 -3.530 1.00 80.56 89 HIS A CA 1
ATOM 693 C C . HIS A 1 89 ? 2.278 -18.760 -2.241 1.00 80.56 89 HIS A C 1
ATOM 695 O O . HIS A 1 89 ? 1.633 -18.106 -1.416 1.00 80.56 89 HIS A O 1
ATOM 701 N N . SER A 1 90 ? 2.585 -20.041 -2.028 1.00 83.50 90 SER A N 1
ATOM 702 C CA . SER A 1 90 ? 2.139 -20.801 -0.847 1.00 83.50 90 SER A CA 1
ATOM 703 C C . SER A 1 90 ? 2.449 -20.088 0.479 1.00 83.50 90 SER A C 1
ATOM 705 O O . SER A 1 90 ? 1.624 -20.095 1.392 1.00 83.50 90 SER A O 1
ATOM 707 N N . ALA A 1 91 ? 3.588 -19.392 0.561 1.00 82.62 91 ALA A N 1
ATOM 708 C CA . ALA A 1 91 ? 3.974 -18.573 1.711 1.00 82.62 91 ALA A CA 1
ATOM 709 C C . ALA A 1 91 ? 3.020 -17.386 1.968 1.00 82.62 91 ALA A C 1
ATOM 711 O O . ALA A 1 91 ? 2.646 -17.137 3.115 1.00 82.62 91 ALA A O 1
ATOM 712 N N . THR A 1 92 ? 2.575 -16.685 0.919 1.00 79.69 92 THR A N 1
ATOM 713 C CA . THR A 1 92 ? 1.623 -15.564 1.022 1.00 79.69 92 THR A CA 1
ATOM 714 C C . THR A 1 92 ? 0.258 -16.050 1.500 1.00 79.69 92 THR A C 1
ATOM 716 O O . THR A 1 92 ? -0.355 -15.425 2.364 1.00 79.69 92 THR A O 1
ATOM 719 N N . VAL A 1 93 ? -0.196 -17.201 0.995 1.00 82.06 93 VAL A N 1
ATOM 720 C CA . VAL A 1 93 ? -1.457 -17.830 1.420 1.00 82.06 93 VAL A CA 1
ATOM 721 C C . VAL A 1 93 ? -1.391 -18.262 2.886 1.00 82.06 93 VAL A C 1
ATOM 723 O O . VAL A 1 93 ? -2.338 -18.030 3.641 1.00 82.06 93 VAL A O 1
ATOM 726 N N . LEU A 1 94 ? -0.267 -18.842 3.318 1.00 86.94 94 LEU A N 1
ATOM 727 C CA . LEU A 1 94 ? -0.058 -19.238 4.711 1.00 86.94 94 LEU A CA 1
ATOM 728 C C . LEU A 1 94 ? -0.092 -18.023 5.650 1.00 86.94 94 LEU A C 1
ATOM 730 O O . LEU A 1 94 ? -0.791 -18.046 6.663 1.00 86.94 94 LEU A O 1
ATOM 734 N N . GLY A 1 95 ? 0.607 -16.944 5.283 1.00 81.69 95 GLY A N 1
ATOM 735 C CA . GLY A 1 95 ? 0.591 -15.684 6.027 1.00 81.69 95 GLY A CA 1
ATOM 736 C C . GLY A 1 95 ? -0.808 -15.069 6.103 1.00 81.69 95 GLY A C 1
ATOM 737 O O . GLY A 1 95 ? -1.271 -14.733 7.191 1.00 81.69 95 GLY A O 1
ATOM 738 N N . ALA A 1 96 ? -1.524 -14.998 4.977 1.00 81.69 96 ALA A N 1
ATOM 739 C CA . ALA A 1 96 ? -2.897 -14.498 4.942 1.00 81.69 96 ALA A CA 1
ATOM 740 C C . ALA A 1 96 ? -3.828 -15.322 5.848 1.00 81.69 96 ALA A C 1
ATOM 742 O O . ALA A 1 96 ? -4.594 -14.756 6.627 1.00 81.69 96 ALA A O 1
ATOM 743 N N . THR A 1 97 ? -3.711 -16.653 5.813 1.00 84.81 97 THR A N 1
ATOM 744 C CA . THR A 1 97 ? -4.511 -17.559 6.655 1.00 84.81 97 THR A CA 1
ATOM 745 C C . THR A 1 97 ? -4.231 -17.344 8.143 1.00 84.81 97 THR A C 1
ATOM 747 O O . THR A 1 97 ? -5.167 -17.296 8.941 1.00 84.81 97 THR A O 1
ATOM 750 N N . LEU A 1 98 ? -2.961 -17.158 8.523 1.00 86.50 98 LEU A N 1
ATOM 751 C CA . LEU A 1 98 ? -2.565 -16.856 9.902 1.00 86.50 98 LEU A CA 1
ATOM 752 C C . LEU A 1 98 ? -3.177 -15.547 10.401 1.00 86.50 98 LEU A C 1
ATOM 754 O O . LEU A 1 98 ? -3.723 -15.516 11.505 1.00 86.50 98 LEU A O 1
ATOM 758 N N . ILE A 1 99 ? -3.128 -14.480 9.598 1.00 82.81 99 ILE A N 1
ATOM 759 C CA . ILE A 1 99 ? -3.659 -13.187 10.038 1.00 82.81 99 ILE A CA 1
ATOM 760 C C . ILE A 1 99 ? -5.191 -13.221 10.123 1.00 82.81 99 ILE A C 1
ATOM 762 O O . ILE A 1 99 ? -5.759 -12.742 11.105 1.00 82.81 99 ILE A O 1
ATOM 766 N N . ILE A 1 100 ? -5.865 -13.849 9.153 1.00 82.88 100 ILE A N 1
ATOM 767 C CA . ILE A 1 100 ? -7.323 -14.052 9.198 1.00 82.88 100 ILE A CA 1
ATOM 768 C C . ILE A 1 100 ? -7.711 -14.872 10.440 1.00 82.88 100 ILE A C 1
ATOM 770 O O . ILE A 1 100 ? -8.656 -14.516 11.147 1.00 82.88 100 ILE A O 1
ATOM 774 N N . GLY A 1 101 ? -6.962 -15.936 10.750 1.00 84.69 101 GLY A N 1
ATOM 775 C CA . GLY A 1 101 ? -7.175 -16.762 11.939 1.00 84.69 101 GLY A CA 1
ATOM 776 C C . GLY A 1 101 ? -7.012 -15.982 13.247 1.00 84.69 101 GLY A C 1
ATOM 777 O O . GLY A 1 101 ? -7.861 -16.086 14.134 1.00 84.69 101 GLY A O 1
ATOM 778 N N . ALA A 1 102 ? -5.971 -15.151 13.349 1.00 81.06 102 ALA A N 1
ATOM 779 C CA . ALA A 1 102 ? -5.753 -14.275 14.499 1.00 81.06 102 ALA A CA 1
ATOM 780 C C . ALA A 1 102 ? -6.888 -13.249 14.665 1.00 81.06 102 ALA A C 1
ATOM 782 O O . ALA A 1 102 ? -7.387 -13.063 15.777 1.00 81.06 102 ALA A O 1
ATOM 783 N N . GLY A 1 103 ? -7.355 -12.646 13.565 1.00 74.25 103 GLY A N 1
ATOM 784 C CA . GLY A 1 103 ? -8.496 -11.727 13.573 1.00 74.25 103 GLY A CA 1
ATOM 785 C C . GLY A 1 103 ? -9.788 -12.392 14.059 1.00 74.25 103 GLY A C 1
ATOM 786 O O . GLY A 1 103 ? -10.495 -11.844 14.906 1.00 74.25 103 GLY A O 1
ATOM 787 N N . LEU A 1 104 ? -10.069 -13.616 13.599 1.00 81.88 104 LEU A N 1
ATOM 788 C CA . LEU A 1 104 ? -11.241 -14.377 14.041 1.00 81.88 104 LEU A CA 1
ATOM 789 C C . LEU A 1 104 ? -11.159 -14.758 15.530 1.00 81.88 104 LEU A C 1
ATOM 791 O O . LEU A 1 104 ? -12.171 -14.726 16.235 1.00 81.88 104 LEU A O 1
ATOM 795 N N . LEU A 1 105 ? -9.964 -15.098 16.024 1.00 82.94 105 LEU A N 1
ATOM 796 C CA . LEU A 1 105 ? -9.725 -15.400 17.437 1.00 82.94 105 LEU A CA 1
ATOM 797 C C . LEU A 1 105 ? -9.915 -14.157 18.324 1.00 82.94 105 LEU A C 1
ATOM 799 O O . LEU A 1 105 ? -10.570 -14.234 19.369 1.00 82.94 105 LEU A O 1
ATOM 803 N N . ALA A 1 106 ? -9.391 -13.006 17.896 1.00 75.94 106 ALA A N 1
ATOM 804 C CA . ALA A 1 106 ? -9.557 -11.730 18.589 1.00 75.94 106 ALA A CA 1
ATOM 805 C C . ALA A 1 106 ? -11.041 -11.347 18.694 1.00 75.94 106 ALA A C 1
ATOM 807 O O . ALA A 1 106 ? -11.532 -11.085 19.792 1.00 75.94 106 ALA A O 1
ATOM 808 N N . PHE A 1 107 ? -11.789 -11.458 17.590 1.00 74.44 107 PHE A N 1
ATOM 809 C CA . PHE A 1 107 ? -13.227 -11.184 17.568 1.00 74.44 107 PHE A CA 1
ATOM 810 C C . PHE A 1 107 ? -14.019 -12.094 18.520 1.00 74.44 107 PHE A C 1
ATOM 812 O O . PHE A 1 107 ? -14.916 -11.642 19.234 1.00 74.44 107 PHE A O 1
ATOM 819 N N . ARG A 1 108 ? -13.676 -13.389 18.586 1.00 75.81 108 ARG A N 1
ATOM 820 C CA . ARG A 1 108 ? -14.282 -14.309 19.565 1.00 75.81 108 ARG A CA 1
ATOM 821 C C . ARG A 1 108 ? -13.979 -13.896 21.006 1.00 75.81 108 ARG A C 1
ATOM 823 O O . ARG A 1 108 ? -14.859 -13.991 21.855 1.00 75.81 108 ARG A O 1
ATOM 830 N N . THR A 1 109 ? -12.769 -13.415 21.276 1.00 69.62 109 THR A N 1
ATOM 831 C CA . THR A 1 109 ? -12.333 -13.014 22.622 1.00 69.62 109 THR A CA 1
ATOM 832 C C . THR A 1 109 ? -13.032 -11.737 23.095 1.00 69.62 109 THR A C 1
ATOM 834 O O . THR A 1 109 ? -13.429 -11.649 24.256 1.00 69.62 109 THR A O 1
ATOM 837 N N . GLU A 1 110 ? -13.254 -10.769 22.205 1.00 67.94 110 GLU A N 1
ATOM 838 C CA . GLU A 1 110 ? -14.002 -9.545 22.523 1.00 67.94 110 GLU A CA 1
ATOM 839 C C . GLU A 1 110 ? -15.463 -9.836 22.889 1.00 67.94 110 GLU A C 1
ATOM 841 O O . GLU A 1 110 ? -15.965 -9.304 23.880 1.00 67.94 110 GLU A O 1
ATOM 846 N N . ARG A 1 111 ? -16.129 -10.754 22.171 1.00 65.94 111 ARG A N 1
ATOM 847 C CA . ARG A 1 111 ? -17.506 -11.173 22.505 1.00 65.94 111 ARG A CA 1
ATOM 848 C C . ARG A 1 111 ? -17.614 -11.832 23.879 1.00 65.94 111 ARG A C 1
ATOM 850 O O . ARG A 1 111 ? -18.638 -11.684 24.533 1.00 65.94 111 ARG A O 1
ATOM 857 N N . LEU A 1 112 ? -16.573 -12.541 24.316 1.00 62.72 112 LEU A N 1
ATOM 858 C CA . LEU A 1 112 ? -16.532 -13.185 25.633 1.00 62.72 112 LEU A CA 1
ATOM 859 C C . LEU A 1 112 ? -16.275 -12.185 26.771 1.00 62.72 112 LEU A C 1
ATOM 861 O O . LEU A 1 112 ? -16.726 -12.408 27.889 1.00 62.72 112 LEU A O 1
ATOM 865 N N . ARG A 1 113 ? -15.570 -11.078 26.498 1.00 62.16 113 ARG A N 1
ATOM 866 C CA . ARG A 1 113 ? -15.268 -10.026 27.487 1.00 62.16 113 ARG A CA 1
ATOM 867 C C . ARG A 1 113 ? -16.377 -8.985 27.642 1.00 62.16 113 ARG A C 1
ATOM 869 O O . ARG A 1 113 ? -16.392 -8.283 28.645 1.00 62.16 113 ARG A O 1
ATOM 876 N N . ALA A 1 114 ? -17.323 -8.914 26.708 1.00 61.97 114 ALA A N 1
ATOM 877 C CA . ALA A 1 114 ? -18.501 -8.045 26.776 1.00 61.97 114 ALA A CA 1
ATOM 878 C C . ALA A 1 114 ? -19.586 -8.539 27.764 1.00 61.97 114 ALA A C 1
ATOM 880 O O . ALA A 1 114 ? -20.773 -8.279 27.562 1.00 61.97 114 ALA A O 1
ATOM 881 N N . ALA A 1 115 ? -19.206 -9.272 28.816 1.00 64.00 115 ALA A N 1
ATOM 882 C CA . ALA A 1 115 ? -20.123 -9.629 29.892 1.00 64.00 115 ALA A CA 1
ATOM 883 C C . ALA A 1 115 ? -20.519 -8.349 30.660 1.00 64.00 115 ALA A C 1
ATOM 885 O O . ALA A 1 115 ? -19.641 -7.535 30.961 1.00 64.00 115 ALA A O 1
ATOM 886 N N . PRO A 1 116 ? -21.817 -8.130 30.941 1.00 65.12 116 PRO A N 1
ATOM 887 C CA . PRO A 1 116 ? -22.295 -6.887 31.535 1.00 65.12 116 PRO A CA 1
ATOM 888 C C . PRO A 1 116 ? -21.625 -6.631 32.892 1.00 65.12 116 PRO A C 1
ATOM 890 O O . PRO A 1 116 ? -21.423 -7.582 33.654 1.00 65.12 116 PRO A O 1
ATOM 893 N N . PRO A 1 117 ? -21.278 -5.368 33.210 1.00 67.88 117 PRO A N 1
ATOM 894 C CA . PRO A 1 117 ? -20.719 -5.030 34.508 1.00 67.88 117 PRO A CA 1
ATOM 895 C C . PRO A 1 117 ? -21.707 -5.479 35.582 1.00 67.88 117 PRO A C 1
ATOM 897 O O . PRO A 1 117 ? -22.883 -5.112 35.542 1.00 67.88 117 PRO A O 1
ATOM 900 N N . LEU A 1 118 ? -21.231 -6.308 36.514 1.00 75.00 118 LEU A N 1
ATOM 901 C CA . LEU A 1 118 ? -21.978 -6.647 37.718 1.00 75.00 118 LEU A CA 1
ATOM 902 C C . LEU A 1 118 ? -22.382 -5.324 38.368 1.00 75.00 118 LEU A C 1
ATOM 904 O O . LEU A 1 118 ? -21.516 -4.560 38.796 1.00 75.00 118 LEU A O 1
ATOM 908 N N . LEU A 1 119 ? -23.686 -5.039 38.385 1.00 75.19 119 LEU A N 1
ATOM 909 C CA . LEU A 1 119 ? -24.248 -3.975 39.203 1.00 75.19 119 LEU A CA 1
ATOM 910 C C . LEU A 1 119 ? -23.849 -4.306 40.637 1.00 75.19 119 LEU A C 1
ATOM 912 O O . LEU A 1 119 ? -24.441 -5.190 41.251 1.00 75.19 119 LEU A O 1
ATOM 916 N N . VAL A 1 120 ? -22.796 -3.659 41.136 1.00 74.00 120 VAL A N 1
ATOM 917 C CA . VAL A 1 120 ? -22.483 -3.669 42.559 1.00 74.00 120 VAL A CA 1
ATOM 918 C C . VAL A 1 120 ? -23.710 -3.056 43.219 1.00 74.00 120 VAL A C 1
ATOM 920 O O . VAL A 1 120 ? -24.013 -1.899 42.916 1.00 74.00 120 VAL A O 1
ATOM 923 N N . PRO A 1 121 ? -24.463 -3.796 44.051 1.00 74.31 121 PRO A N 1
ATOM 924 C CA . PRO A 1 121 ? -25.542 -3.194 44.803 1.00 74.31 121 PRO A CA 1
ATOM 925 C C . PRO A 1 121 ? -24.887 -2.152 45.706 1.00 74.31 121 PRO A C 1
ATOM 927 O O . PRO A 1 121 ? -24.184 -2.501 46.654 1.00 74.31 121 PRO A O 1
ATOM 930 N N . THR A 1 122 ? -25.048 -0.870 45.380 1.00 70.88 122 THR A N 1
ATOM 931 C CA . THR A 1 122 ? -24.866 0.199 46.354 1.00 70.88 122 THR A CA 1
ATOM 932 C C . THR A 1 122 ? -25.880 -0.091 47.442 1.00 70.88 122 THR A C 1
ATOM 934 O O . THR A 1 122 ? -27.075 0.139 47.268 1.00 70.88 122 THR A O 1
ATOM 937 N N . GLY A 1 123 ? -25.402 -0.720 48.513 1.00 67.69 123 GLY A N 1
ATOM 938 C CA . GLY A 1 123 ? -26.141 -0.828 49.751 1.00 67.69 123 GLY A CA 1
ATOM 939 C C . GLY A 1 123 ? -26.357 0.586 50.253 1.00 67.69 123 GLY A C 1
ATOM 940 O O . GLY A 1 123 ? -25.475 1.148 50.894 1.00 67.69 123 GLY A O 1
ATOM 941 N N . ASP A 1 124 ? -27.512 1.153 49.921 1.00 65.81 124 ASP A N 1
ATOM 942 C CA . ASP A 1 124 ? -28.120 2.209 50.715 1.00 65.81 124 ASP A CA 1
ATOM 943 C C . ASP A 1 124 ? -28.438 1.575 52.073 1.00 65.81 124 ASP A C 1
ATOM 945 O O . ASP A 1 124 ? -29.487 0.969 52.298 1.00 65.81 124 ASP A O 1
ATOM 949 N N . THR A 1 125 ? -27.447 1.610 52.960 1.00 59.19 125 THR A N 1
ATOM 950 C CA . THR A 1 125 ? -27.655 1.450 54.391 1.00 59.19 125 THR A CA 1
ATOM 951 C C . THR A 1 125 ? -28.172 2.787 54.898 1.00 59.19 125 THR A C 1
ATOM 953 O O . THR A 1 125 ? -27.398 3.737 55.037 1.00 59.19 125 THR A O 1
ATOM 956 N N . ALA A 1 126 ? -29.493 2.836 55.070 1.00 63.44 126 ALA A N 1
ATOM 957 C CA . ALA A 1 126 ? -30.218 3.865 55.806 1.00 63.44 126 ALA A CA 1
ATOM 958 C C . ALA A 1 126 ? -29.757 3.973 57.268 1.00 63.44 126 ALA A C 1
ATOM 960 O O . ALA A 1 126 ? -29.251 2.960 57.809 1.00 63.44 126 ALA A O 1
#

Secondary structure (DSSP, 8-state):
-HHHHHHHHHTT----SSHHHHHHHPPPPPPPHHHHHHHHHHHHHHHHHHHHHHHHHHHS-HHHHHHHHTTHHHHHHHHHHHHH--PPPHHHHHHHHHHHHHHHHHHHHHHHH-PPP---------

Radius of gyration: 26.6 Å; chains: 1; bounding box: 68×33×76 Å

Foldseek 3Di:
DVVQLVVCVVVPCPDDPDPVVCVVNPDDDDDDPVVVVVVVVVVVVVVVVVVVLVVCVVPDPPVVSVLVVLCVLVVVVVCCCPPVVDDDDPVSVVVSVVSVVVSVVVVVVVVVVPDDPPPPPPPPPD